Protein AF-A0ABD0Q018-F1 (afdb_monomer_lite)

pLDDT: mean 80.33, std 13.72, range [55.88, 98.25]

Organism: Cirrhinus mrigala (NCBI:txid683832)

InterPro domains:
  IPR003886 NIDO domain [PF06119] (1-82)
  IPR003886 NIDO domain [PS51220] (33-82)
  IPR052749 Alpha-tectorin [PTHR46160] (1-82)

Sequence (82 aa):
VNNNGVLTFNQYLPEADPPYRFPTYGNEDYIAPLFTDLDDLGIGIYSYQEYTNGSVLTRATQDINQYFPGRGFTASWVFVAT

Secondary structure (DSSP, 8-state):
-BTTTBB-SSSPPPP-SSPPPSS--SS---B-SS-S----TTT----EEEESSSHHHHHHHHHHHHHSTTS----S-EEEE-

Radius of gyration: 15.41 Å; chains: 1; bounding box: 38×23×42 Å

Foldseek 3Di:
DDQQQKDWDPDDDDQDVVHQDPPNPDPTDIDRVDRDGRPDPDDDDKDKDKDQDDDVQVVVQVVCCVVVPPPNDGDRMDMDID

Structure (mmCIF, N/CA/C/O backbone):
data_AF-A0ABD0Q018-F1
#
_entry.id   AF-A0ABD0Q018-F1
#
loop_
_atom_site.group_PDB
_atom_site.id
_atom_site.type_symbol
_atom_site.label_atom_id
_atom_site.label_alt_id
_atom_site.label_comp_id
_atom_site.label_asym_id
_atom_site.label_entity_id
_atom_site.label_seq_id
_atom_site.pdbx_PDB_ins_code
_atom_site.Cartn_x
_atom_site.Cartn_y
_atom_site.Cartn_z
_atom_site.occupancy
_atom_site.B_iso_or_equiv
_atom_site.auth_seq_id
_atom_site.auth_comp_id
_atom_site.auth_asym_id
_atom_site.auth_atom_id
_atom_site.pdbx_PDB_model_num
ATOM 1 N N . VAL A 1 1 ? 8.499 -1.636 -7.855 1.00 55.88 1 VAL A N 1
ATOM 2 C CA . VAL A 1 1 ? 7.655 -0.747 -8.682 1.00 55.88 1 VAL A CA 1
ATOM 3 C C . VAL A 1 1 ? 8.163 -0.893 -10.100 1.00 55.88 1 VAL A C 1
ATOM 5 O O . VAL A 1 1 ? 9.374 -0.914 -10.262 1.00 55.88 1 VAL A O 1
ATOM 8 N N . ASN A 1 2 ? 7.289 -1.126 -11.074 1.00 59.81 2 ASN A N 1
ATOM 9 C CA . ASN A 1 2 ? 7.665 -1.035 -12.486 1.00 59.81 2 ASN A CA 1
ATOM 10 C C . ASN A 1 2 ? 7.320 0.382 -12.976 1.00 59.81 2 ASN A C 1
ATOM 12 O O . ASN A 1 2 ? 6.329 0.952 -12.518 1.00 59.81 2 ASN A O 1
ATOM 16 N N . ASN A 1 3 ? 8.118 0.907 -13.903 1.00 58.03 3 ASN A N 1
ATOM 17 C CA . ASN A 1 3 ? 8.006 2.227 -14.539 1.00 58.03 3 ASN A CA 1
ATOM 18 C C . ASN A 1 3 ? 6.602 2.532 -15.074 1.00 58.03 3 ASN A C 1
ATOM 20 O O . ASN A 1 3 ? 6.167 3.669 -15.068 1.00 58.03 3 ASN A O 1
ATOM 24 N N . ASN A 1 4 ? 5.803 1.514 -15.391 1.00 62.81 4 ASN A N 1
ATOM 25 C CA . ASN A 1 4 ? 4.396 1.671 -15.769 1.00 62.81 4 ASN A CA 1
ATOM 26 C C . ASN A 1 4 ? 3.454 2.114 -14.619 1.00 62.81 4 ASN A C 1
ATOM 28 O O . ASN A 1 4 ? 2.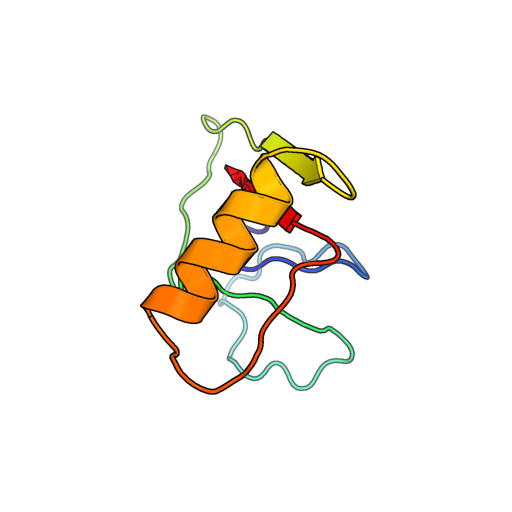236 1.989 -14.752 1.00 62.81 4 ASN A O 1
ATOM 32 N N . GLY A 1 5 ? 3.972 2.537 -13.460 1.00 68.62 5 GLY A N 1
ATOM 33 C CA . GLY A 1 5 ? 3.155 2.956 -12.314 1.00 68.62 5 GLY A CA 1
ATOM 34 C C . GLY A 1 5 ? 2.425 1.808 -11.608 1.00 68.62 5 GLY A C 1
ATOM 35 O O . GLY A 1 5 ? 1.488 2.038 -10.839 1.00 68.62 5 GLY A O 1
ATOM 36 N N . VAL A 1 6 ? 2.846 0.561 -11.853 1.00 73.81 6 VAL A N 1
ATOM 37 C CA . VAL A 1 6 ? 2.206 -0.643 -11.306 1.00 73.81 6 VAL A CA 1
ATOM 38 C C . VAL A 1 6 ? 3.088 -1.380 -10.302 1.00 73.81 6 VAL A C 1
ATOM 40 O O . VAL A 1 6 ? 4.313 -1.482 -10.432 1.00 73.81 6 VAL A O 1
ATOM 43 N N . LEU A 1 7 ? 2.426 -1.940 -9.294 1.00 76.44 7 LEU A N 1
ATOM 44 C CA . LEU A 1 7 ? 2.976 -2.894 -8.343 1.00 76.44 7 LEU A CA 1
ATOM 45 C C . LEU A 1 7 ? 2.449 -4.293 -8.668 1.00 76.44 7 LEU A C 1
ATOM 47 O O . LEU A 1 7 ? 1.236 -4.499 -8.740 1.00 76.44 7 LEU A O 1
ATOM 51 N N . THR A 1 8 ? 3.369 -5.246 -8.807 1.00 77.19 8 THR A N 1
ATOM 52 C CA . THR A 1 8 ? 3.086 -6.684 -8.854 1.00 77.19 8 THR A CA 1
ATOM 53 C C . THR A 1 8 ? 3.897 -7.409 -7.793 1.00 77.19 8 THR A C 1
ATOM 55 O O . THR A 1 8 ? 5.023 -7.021 -7.486 1.00 77.19 8 THR A O 1
ATOM 58 N N . PHE A 1 9 ? 3.318 -8.468 -7.228 1.00 73.50 9 PHE A N 1
ATOM 59 C CA . PHE A 1 9 ? 3.921 -9.210 -6.113 1.00 73.50 9 PHE A CA 1
ATOM 60 C C . PHE A 1 9 ? 4.383 -10.617 -6.503 1.00 73.50 9 PHE A C 1
ATOM 62 O O . PHE A 1 9 ? 5.294 -11.156 -5.884 1.00 73.50 9 PHE A O 1
ATOM 69 N N . ASN A 1 10 ? 3.787 -11.205 -7.545 1.00 74.44 10 ASN A N 1
ATOM 70 C CA . ASN A 1 10 ? 4.022 -12.609 -7.897 1.00 74.44 10 ASN A CA 1
ATOM 71 C C . ASN A 1 10 ? 5.183 -12.807 -8.880 1.00 74.44 10 ASN A C 1
ATOM 73 O O . ASN A 1 10 ? 5.775 -13.883 -8.915 1.00 74.44 10 ASN A O 1
ATOM 77 N N . GLN A 1 11 ? 5.518 -11.790 -9.677 1.00 70.62 11 GLN A N 1
ATOM 78 C CA . GLN A 1 11 ? 6.659 -11.824 -10.591 1.00 70.62 11 GLN A CA 1
ATOM 79 C C . GLN A 1 11 ? 7.101 -10.420 -11.007 1.00 70.62 11 GLN A C 1
ATOM 81 O O . GLN A 1 11 ? 6.322 -9.460 -10.968 1.00 70.62 11 GLN A O 1
ATOM 86 N N . TYR A 1 12 ? 8.359 -10.332 -11.440 1.00 69.38 12 TYR A N 1
ATOM 87 C CA . TYR A 1 12 ? 8.890 -9.162 -12.125 1.00 69.38 12 TYR A CA 1
ATOM 88 C C . TYR A 1 12 ? 8.149 -8.951 -13.447 1.00 69.38 12 TYR A C 1
ATOM 90 O O . TYR A 1 12 ? 7.987 -9.888 -14.228 1.00 69.38 12 TYR A O 1
ATOM 98 N N . LEU A 1 13 ? 7.739 -7.712 -13.706 1.00 70.25 13 LEU A N 1
ATOM 99 C CA . LEU A 1 13 ? 7.278 -7.297 -15.021 1.00 70.25 13 LEU A CA 1
ATOM 100 C C . LEU A 1 13 ? 8.393 -6.506 -15.692 1.00 70.25 13 LEU A C 1
ATOM 102 O O . LEU A 1 13 ? 8.833 -5.515 -15.104 1.00 70.25 13 LEU A O 1
ATOM 106 N N . PRO A 1 14 ? 8.848 -6.902 -16.887 1.00 67.00 14 PRO A N 1
ATOM 107 C CA . PRO A 1 14 ? 9.724 -6.059 -17.679 1.00 67.00 14 PRO A CA 1
ATOM 108 C C . PRO A 1 14 ? 8.962 -4.827 -18.169 1.00 67.00 14 PRO A C 1
ATOM 110 O O . PRO A 1 14 ? 7.745 -4.864 -18.367 1.00 67.00 14 PRO A O 1
ATOM 113 N N . GLU A 1 15 ? 9.683 -3.731 -18.364 1.00 68.62 15 GLU A N 1
ATOM 114 C CA . GLU A 1 15 ? 9.202 -2.622 -19.183 1.00 68.62 15 GLU A CA 1
ATOM 115 C C . GLU A 1 15 ? 8.831 -3.152 -20.578 1.00 68.62 15 GLU A C 1
ATOM 117 O O . GLU A 1 15 ? 9.537 -3.996 -21.137 1.00 68.62 15 GLU A O 1
ATOM 122 N N . ALA A 1 16 ? 7.696 -2.706 -21.114 1.00 65.31 16 ALA A N 1
ATOM 123 C CA . ALA A 1 16 ? 7.273 -3.055 -22.462 1.00 65.31 16 ALA A CA 1
ATOM 124 C C . ALA A 1 16 ? 7.187 -1.790 -23.308 1.00 65.31 16 ALA A C 1
ATOM 126 O O . ALA A 1 16 ? 6.515 -0.837 -22.923 1.00 65.31 16 ALA A O 1
ATOM 127 N N . ASP A 1 17 ? 7.829 -1.829 -24.473 1.00 61.91 17 ASP A N 1
ATOM 128 C CA . ASP A 1 17 ? 7.636 -0.868 -25.553 1.00 61.91 17 ASP A CA 1
ATOM 129 C C . ASP A 1 17 ? 7.055 -1.626 -26.763 1.00 61.91 17 ASP A C 1
ATOM 131 O O . ASP A 1 17 ? 7.749 -2.465 -27.353 1.00 61.91 17 ASP A O 1
ATOM 135 N N . PRO A 1 18 ? 5.768 -1.428 -27.110 1.00 64.19 18 PRO A N 1
ATOM 136 C CA . PRO A 1 18 ? 4.819 -0.463 -26.538 1.00 64.19 18 PRO A CA 1
ATOM 137 C C . PRO A 1 18 ? 4.268 -0.880 -25.154 1.00 64.19 18 PRO A C 1
ATOM 139 O O . PRO A 1 18 ? 4.231 -2.078 -24.854 1.00 64.19 18 PRO A O 1
ATOM 142 N N . PRO A 1 19 ? 3.765 0.070 -24.336 1.00 66.25 19 PRO A N 1
ATOM 143 C CA . PRO A 1 19 ? 3.255 -0.211 -22.992 1.00 66.25 19 PRO A CA 1
ATOM 144 C C . PRO A 1 19 ? 2.098 -1.218 -23.000 1.00 66.25 19 PRO A C 1
ATOM 146 O O . PRO A 1 19 ? 1.270 -1.250 -23.921 1.00 66.25 19 PRO A O 1
ATOM 149 N N . TYR A 1 20 ? 2.017 -2.042 -21.949 1.00 68.44 20 TYR A N 1
ATOM 150 C CA . TYR A 1 20 ? 0.962 -3.047 -21.811 1.00 68.44 20 TYR A CA 1
ATOM 151 C C . TYR A 1 20 ? -0.423 -2.392 -21.799 1.00 68.44 20 TYR A C 1
ATOM 153 O O . TYR A 1 20 ? -0.705 -1.482 -21.019 1.00 68.44 20 TYR A O 1
ATOM 161 N N . ARG A 1 21 ? -1.332 -2.891 -22.644 1.00 68.75 21 ARG A N 1
ATOM 162 C CA . ARG A 1 21 ? -2.737 -2.471 -22.604 1.00 68.75 21 ARG A CA 1
ATOM 163 C C . ARG A 1 21 ? -3.458 -3.150 -21.447 1.00 68.75 21 ARG A C 1
ATOM 165 O O . ARG A 1 21 ? -3.426 -4.372 -21.338 1.00 68.75 21 ARG A O 1
ATOM 172 N N . PHE A 1 22 ? -4.146 -2.353 -20.633 1.00 66.94 22 PHE A N 1
ATOM 173 C CA . PHE A 1 22 ? -4.983 -2.846 -19.543 1.00 66.94 22 PHE A CA 1
ATOM 174 C C . PHE A 1 22 ? -6.436 -3.099 -19.994 1.00 66.94 22 PHE A C 1
ATOM 176 O O . PHE A 1 22 ? -6.970 -2.321 -20.789 1.00 66.94 22 PHE A O 1
ATOM 183 N N . PRO A 1 23 ? -7.101 -4.140 -19.455 1.00 70.00 23 PRO A N 1
ATOM 184 C CA . PRO A 1 23 ? -6.511 -5.182 -18.611 1.00 70.00 23 PRO A CA 1
ATOM 185 C C . PRO A 1 23 ? -5.580 -6.088 -19.436 1.00 70.00 23 PRO A C 1
ATOM 187 O O . PRO A 1 23 ? -5.846 -6.355 -20.604 1.00 70.00 23 PRO A O 1
ATOM 190 N N . THR A 1 24 ? -4.486 -6.555 -18.831 1.00 70.94 24 THR A N 1
ATOM 191 C CA . THR A 1 24 ? -3.474 -7.386 -19.512 1.00 70.94 24 THR A CA 1
ATOM 192 C C . THR A 1 24 ? -3.955 -8.814 -19.785 1.00 70.94 24 THR A C 1
ATOM 194 O O . THR A 1 24 ? -3.322 -9.529 -20.556 1.00 70.94 24 THR A O 1
ATOM 197 N N . TYR A 1 25 ? -5.073 -9.228 -19.170 1.00 74.31 25 TYR A N 1
ATOM 198 C CA . TYR A 1 25 ? -5.637 -10.587 -19.209 1.00 74.31 25 TYR A CA 1
ATOM 199 C C . TYR A 1 25 ? -4.633 -11.700 -18.843 1.00 74.31 25 TYR A C 1
ATOM 201 O O . TYR A 1 25 ? -4.831 -12.856 -19.217 1.00 74.31 25 TYR A O 1
ATOM 209 N N . GLY A 1 26 ? -3.557 -11.352 -18.133 1.00 75.56 26 GLY A N 1
ATOM 210 C CA . GLY A 1 26 ? -2.584 -12.295 -17.591 1.00 75.56 26 GLY A CA 1
ATOM 211 C C . GLY A 1 26 ? -3.020 -12.883 -16.246 1.00 75.56 26 GLY A C 1
ATOM 212 O O . GLY A 1 26 ? -4.145 -12.670 -15.792 1.00 75.56 26 GLY A O 1
ATOM 213 N N . ASN A 1 27 ? -2.118 -13.630 -15.607 1.00 76.88 27 ASN A N 1
ATOM 214 C CA . ASN A 1 27 ? -2.360 -14.267 -14.304 1.00 76.88 27 ASN A CA 1
ATOM 215 C C . ASN A 1 27 ? -1.874 -13.401 -13.127 1.00 76.88 27 ASN A C 1
ATOM 217 O O . ASN A 1 27 ? -1.704 -13.894 -12.011 1.00 76.88 27 ASN A O 1
ATOM 221 N N . GLU A 1 28 ? -1.581 -12.130 -13.381 1.00 76.38 28 GLU A N 1
ATOM 222 C CA . GLU A 1 28 ? -0.994 -11.217 -12.414 1.00 76.38 28 GLU A CA 1
ATOM 223 C C . GLU A 1 28 ? -2.054 -10.281 -11.834 1.00 76.38 28 GLU A C 1
ATOM 225 O O . GLU A 1 28 ? -2.842 -9.675 -12.560 1.00 76.38 28 GLU A O 1
ATOM 230 N N . ASP A 1 29 ? -2.019 -10.110 -10.514 1.00 76.94 29 ASP A N 1
ATOM 231 C CA . ASP A 1 29 ? -2.744 -9.040 -9.841 1.00 76.94 29 ASP A CA 1
ATOM 232 C C . ASP A 1 29 ? -1.895 -7.762 -9.850 1.00 76.94 29 ASP A C 1
ATOM 234 O O . ASP A 1 29 ? -0.703 -7.786 -9.520 1.00 76.94 29 ASP A O 1
ATOM 238 N N . TYR A 1 30 ? -2.524 -6.638 -10.199 1.00 76.31 30 TYR A N 1
ATOM 239 C CA . TYR A 1 30 ? -1.880 -5.327 -10.276 1.00 76.31 30 TYR A CA 1
ATOM 240 C C . TYR A 1 30 ? -2.481 -4.372 -9.249 1.00 76.31 30 TYR A C 1
ATOM 242 O O . TYR A 1 30 ? -3.702 -4.244 -9.147 1.00 76.31 30 TYR A O 1
ATOM 250 N N . ILE A 1 31 ? -1.624 -3.622 -8.557 1.00 77.56 31 ILE A N 1
ATOM 251 C CA . ILE A 1 31 ? -2.030 -2.400 -7.855 1.00 77.56 31 ILE A CA 1
ATOM 252 C C . ILE A 1 31 ? -1.442 -1.221 -8.629 1.00 77.56 31 ILE A C 1
ATOM 254 O O . ILE A 1 31 ? -0.224 -1.073 -8.704 1.00 77.56 31 ILE A O 1
ATOM 258 N N . ALA A 1 32 ? -2.308 -0.392 -9.211 1.00 73.12 32 ALA A N 1
ATOM 259 C CA . ALA A 1 32 ? -1.942 0.818 -9.945 1.00 73.12 32 ALA A CA 1
ATOM 260 C C . ALA A 1 32 ? -2.440 2.047 -9.163 1.00 73.12 32 ALA A C 1
ATOM 262 O O . ALA A 1 32 ? -3.501 2.590 -9.481 1.00 73.12 32 ALA A O 1
ATOM 263 N N . PRO A 1 33 ? -1.744 2.454 -8.081 1.00 64.69 33 PRO A N 1
ATOM 264 C CA . PRO A 1 33 ? -2.190 3.570 -7.248 1.00 64.69 33 PRO A CA 1
ATOM 265 C C . PRO A 1 33 ? -2.171 4.896 -8.019 1.00 64.69 33 PRO A C 1
ATOM 267 O O . PRO A 1 33 ? -2.936 5.804 -7.700 1.00 64.69 33 PRO A O 1
ATOM 270 N N . LEU A 1 34 ? -1.341 4.981 -9.063 1.00 65.12 34 LEU A N 1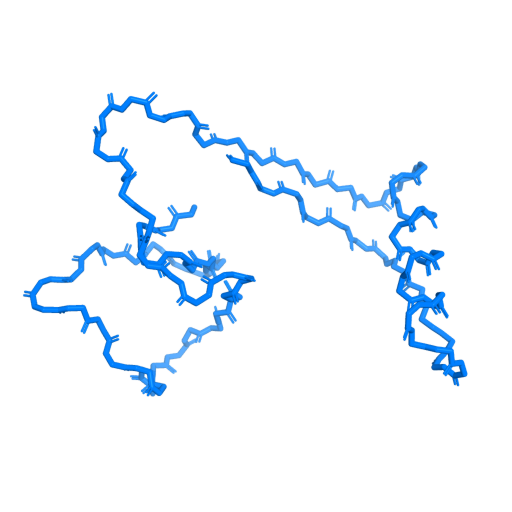
ATOM 271 C CA . LEU A 1 34 ? -1.333 6.064 -10.028 1.00 65.12 34 LEU A CA 1
ATOM 272 C C . LEU A 1 34 ? -1.310 5.449 -11.433 1.00 65.12 34 LEU A C 1
ATOM 274 O O . LEU A 1 34 ? -0.357 4.771 -11.797 1.00 65.12 34 LEU A O 1
ATOM 278 N N . PHE A 1 35 ? -2.371 5.661 -12.213 1.00 65.00 35 PHE A N 1
ATOM 279 C CA . PHE A 1 35 ? -2.467 5.239 -13.620 1.00 65.00 35 PHE A CA 1
ATOM 280 C C . PHE A 1 35 ? -1.624 6.164 -14.517 1.00 65.00 35 PHE A C 1
ATOM 282 O O . PHE A 1 35 ? -2.136 6.824 -15.419 1.00 65.00 35 PHE A O 1
ATOM 289 N N . THR A 1 36 ? -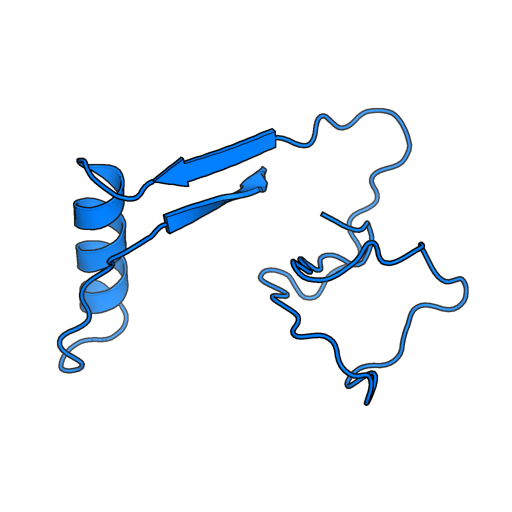0.333 6.279 -14.220 1.00 62.88 36 THR A N 1
ATOM 290 C CA . THR A 1 36 ? 0.602 7.103 -14.984 1.00 62.88 36 THR A CA 1
ATOM 291 C C . THR A 1 36 ? 1.893 6.348 -15.218 1.00 62.88 36 THR A C 1
ATOM 293 O O . THR A 1 36 ? 2.318 5.556 -14.380 1.00 62.88 36 THR A O 1
ATOM 296 N N . ASP A 1 37 ? 2.518 6.658 -16.345 1.00 66.69 37 ASP A N 1
ATOM 297 C CA . ASP A 1 37 ? 3.922 6.360 -16.575 1.00 66.69 37 ASP A CA 1
ATOM 298 C C . ASP A 1 37 ? 4.764 7.118 -15.535 1.00 66.69 37 ASP A C 1
ATOM 300 O O . ASP A 1 37 ? 4.586 8.329 -15.342 1.00 66.69 37 ASP A O 1
ATOM 304 N N . LEU A 1 38 ? 5.597 6.384 -14.808 1.00 67.19 38 LEU A N 1
ATOM 305 C CA . LEU A 1 38 ? 6.594 6.905 -13.889 1.00 67.19 38 LEU A CA 1
ATOM 306 C C . LEU A 1 38 ? 7.945 6.780 -14.589 1.00 67.19 38 LEU A C 1
ATOM 308 O O . LEU A 1 38 ? 8.556 5.712 -14.571 1.00 67.19 38 LEU A O 1
ATOM 312 N N . ASP A 1 39 ? 8.401 7.887 -15.180 1.00 66.75 39 ASP A N 1
ATOM 313 C CA . ASP A 1 39 ? 9.746 7.970 -15.746 1.00 66.75 39 ASP A CA 1
ATOM 314 C C . ASP A 1 39 ? 10.777 7.915 -14.613 1.00 66.75 39 ASP A C 1
ATOM 316 O O . ASP A 1 39 ? 10.867 8.781 -13.738 1.00 66.75 39 ASP A O 1
ATOM 320 N N . ASP A 1 40 ? 11.501 6.814 -14.624 1.00 64.69 40 ASP A N 1
ATOM 321 C CA . ASP A 1 40 ? 12.273 6.252 -13.531 1.00 64.69 40 ASP A CA 1
ATOM 322 C C . ASP A 1 40 ? 13.780 6.265 -13.862 1.00 64.69 40 ASP A C 1
ATOM 324 O O . ASP A 1 40 ? 14.619 5.970 -13.002 1.00 64.69 40 ASP A O 1
ATOM 328 N N . LEU A 1 41 ? 14.120 6.625 -15.110 1.00 65.38 41 LEU A N 1
ATOM 329 C CA . LEU A 1 41 ? 15.408 6.383 -15.746 1.00 65.38 41 LEU A CA 1
ATOM 330 C C . LEU A 1 41 ? 16.577 6.998 -14.960 1.00 65.38 41 LEU A C 1
ATOM 332 O O . LEU A 1 41 ? 16.989 8.141 -15.155 1.00 65.38 41 LEU A O 1
ATOM 336 N N . GLY A 1 42 ? 17.173 6.163 -14.104 1.00 61.50 42 GLY A N 1
ATOM 337 C CA . GLY A 1 42 ? 18.557 6.249 -13.637 1.00 61.50 42 GLY A CA 1
ATOM 338 C C . GLY A 1 42 ? 18.851 7.141 -12.428 1.00 61.50 42 GLY A C 1
ATOM 339 O O . GLY A 1 42 ? 20.023 7.246 -12.063 1.00 61.50 42 GLY A O 1
ATOM 340 N N . ILE A 1 43 ? 17.855 7.781 -11.804 1.00 70.12 43 ILE A N 1
ATOM 341 C CA . ILE A 1 43 ? 18.105 8.756 -10.715 1.00 70.12 43 ILE A CA 1
ATOM 342 C C . ILE A 1 43 ? 17.205 8.544 -9.476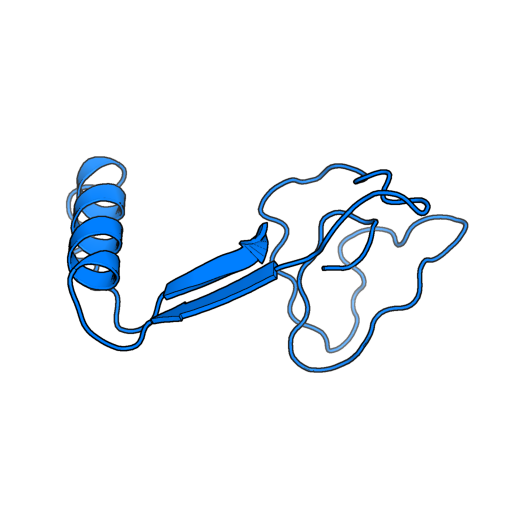 1.00 70.12 43 ILE A C 1
ATOM 344 O O . ILE A 1 43 ? 17.452 9.139 -8.426 1.00 70.12 43 ILE A O 1
ATOM 348 N N . GLY A 1 44 ? 16.189 7.677 -9.556 1.00 70.00 44 GLY A N 1
ATOM 349 C CA . GLY A 1 44 ? 15.284 7.367 -8.443 1.00 70.00 44 GLY A CA 1
ATOM 350 C C . GLY A 1 44 ? 15.811 6.274 -7.505 1.00 70.00 44 GLY A C 1
ATOM 351 O O . GLY A 1 44 ? 16.478 5.334 -7.932 1.00 70.00 44 GLY A O 1
ATOM 352 N N . ILE A 1 45 ? 15.491 6.375 -6.211 1.00 75.75 45 ILE A N 1
ATOM 353 C CA . ILE A 1 45 ? 15.634 5.265 -5.260 1.00 75.75 45 ILE A CA 1
ATOM 354 C C . ILE A 1 45 ? 14.238 4.734 -4.973 1.00 75.75 45 ILE A C 1
ATOM 356 O O . ILE A 1 45 ? 13.449 5.426 -4.337 1.00 75.75 45 ILE A O 1
ATOM 360 N N . TYR A 1 46 ? 13.977 3.491 -5.368 1.00 75.19 46 TYR A N 1
ATOM 361 C CA . TYR A 1 46 ? 12.782 2.778 -4.927 1.00 75.19 46 TYR A CA 1
ATOM 362 C C . TYR A 1 46 ? 12.983 2.273 -3.515 1.00 75.19 46 TYR A C 1
ATOM 364 O O . TYR A 1 46 ? 13.918 1.516 -3.239 1.00 75.19 46 TYR A O 1
ATOM 372 N N . SER A 1 47 ? 12.076 2.651 -2.625 1.00 82.06 47 SER A N 1
ATOM 373 C CA . SER A 1 47 ? 12.038 2.098 -1.280 1.00 82.06 47 SER A CA 1
ATOM 374 C C . SER A 1 47 ? 10.660 1.540 -0.974 1.00 82.06 47 SER A C 1
ATOM 376 O O . SER A 1 47 ? 9.646 2.000 -1.502 1.00 82.06 47 SER A O 1
ATOM 378 N N . TYR A 1 48 ? 10.624 0.504 -0.142 1.00 86.62 48 TYR A N 1
ATOM 379 C CA . TYR A 1 48 ? 9.373 -0.023 0.371 1.00 86.62 48 TYR A CA 1
ATOM 380 C C . TYR A 1 48 ? 9.494 -0.373 1.846 1.00 86.62 48 TYR A C 1
ATOM 382 O O . TYR A 1 48 ? 10.580 -0.669 2.351 1.00 86.62 48 TYR A O 1
ATOM 390 N N . GLN A 1 49 ? 8.359 -0.325 2.535 1.00 92.69 49 GLN A N 1
ATOM 391 C CA . GLN A 1 49 ? 8.229 -0.713 3.930 1.00 92.69 49 GLN A CA 1
ATOM 392 C C . GLN A 1 49 ? 6.904 -1.435 4.141 1.00 92.69 49 GLN A C 1
ATOM 394 O O . GLN A 1 49 ? 5.862 -1.026 3.626 1.00 92.69 49 GLN A O 1
ATOM 399 N N . GLU A 1 50 ? 6.957 -2.494 4.939 1.00 94.31 50 GLU A N 1
ATOM 400 C CA . GLU A 1 50 ? 5.797 -3.287 5.314 1.00 94.31 50 GLU A CA 1
ATOM 401 C C . GLU A 1 50 ? 5.532 -3.168 6.805 1.00 94.31 50 GLU A C 1
ATOM 403 O O . GLU A 1 50 ? 6.435 -3.267 7.637 1.00 94.31 50 GLU A O 1
ATOM 408 N N . TYR A 1 51 ? 4.259 -3.004 7.135 1.00 97.12 51 TYR A N 1
ATOM 409 C CA . TYR A 1 51 ? 3.790 -2.922 8.502 1.00 97.12 51 TYR A CA 1
ATOM 410 C C . TYR A 1 51 ? 2.725 -3.989 8.713 1.00 97.12 51 TYR A C 1
ATOM 412 O O . TYR A 1 51 ? 1.733 -4.039 7.990 1.00 97.12 51 TYR A O 1
ATOM 420 N N . THR A 1 52 ? 2.911 -4.826 9.731 1.00 97.25 52 THR A N 1
ATOM 421 C CA . THR A 1 52 ? 1.907 -5.786 10.235 1.00 97.25 52 THR A CA 1
ATOM 422 C C . THR A 1 52 ? 1.450 -5.449 11.656 1.00 97.25 52 THR A C 1
ATOM 424 O O . THR A 1 52 ? 0.583 -6.113 12.216 1.00 97.25 52 THR A O 1
ATOM 427 N N . ASN A 1 53 ? 2.040 -4.417 12.266 1.00 94.94 53 ASN A N 1
ATOM 428 C CA . ASN A 1 53 ? 1.693 -3.892 13.581 1.00 94.94 53 ASN A CA 1
ATOM 429 C C . ASN A 1 53 ? 2.118 -2.413 13.693 1.00 94.94 53 ASN A C 1
ATOM 431 O O . ASN A 1 53 ? 2.784 -1.874 12.809 1.00 94.94 53 ASN A O 1
ATOM 435 N N . GLY A 1 54 ? 1.726 -1.756 14.787 1.00 96.19 54 GLY A N 1
ATOM 436 C CA . GLY A 1 54 ? 2.153 -0.392 15.108 1.00 96.19 54 GLY A CA 1
ATOM 437 C C . GLY A 1 54 ? 1.226 0.714 14.594 1.00 96.19 54 GLY A C 1
ATOM 438 O O . GLY A 1 54 ? 0.123 0.472 14.105 1.00 96.19 54 GLY A O 1
ATOM 439 N N . SER A 1 55 ? 1.674 1.963 14.749 1.00 97.56 55 SER A N 1
ATOM 440 C CA . SER A 1 55 ? 0.862 3.167 14.512 1.00 97.56 55 SER A CA 1
ATOM 441 C C . SER A 1 55 ? 0.437 3.356 13.055 1.00 97.56 55 SER A C 1
ATOM 443 O O . SER A 1 55 ? -0.605 3.961 12.804 1.00 97.56 55 SER A O 1
ATOM 445 N N . VAL A 1 56 ? 1.196 2.812 12.102 1.00 97.56 56 VAL A N 1
ATOM 446 C CA . VAL A 1 56 ? 0.894 2.919 10.668 1.00 97.56 56 VAL A CA 1
ATOM 447 C C . VAL A 1 56 ? -0.415 2.201 10.315 1.00 97.56 56 VAL A C 1
ATOM 449 O O . VAL A 1 56 ? -1.234 2.768 9.595 1.00 97.56 56 VAL A O 1
ATOM 452 N N . LEU A 1 57 ? -0.685 1.019 10.886 1.00 98.25 57 LEU A N 1
ATOM 453 C CA . LEU A 1 57 ? -1.961 0.306 10.687 1.00 98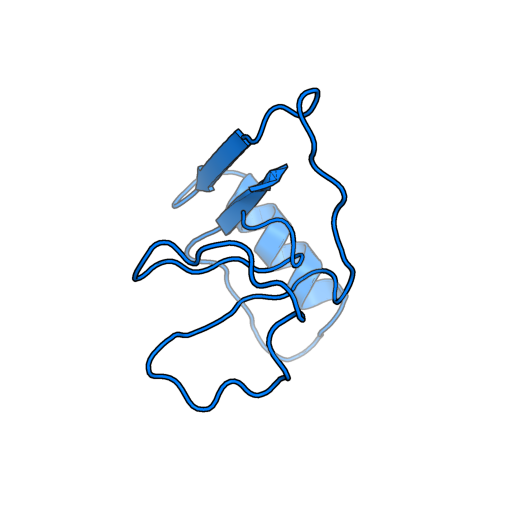.25 57 LEU A CA 1
ATOM 454 C C . LEU A 1 57 ? -3.135 1.090 11.270 1.00 98.25 57 LEU A C 1
ATOM 456 O O . LEU A 1 57 ? -4.182 1.207 10.631 1.00 98.25 57 LEU A O 1
ATOM 460 N N . THR A 1 58 ? -2.960 1.645 12.474 1.00 98.12 58 THR A N 1
ATOM 461 C CA . THR A 1 58 ? -3.976 2.490 13.114 1.00 98.12 58 THR A CA 1
ATOM 462 C C . THR A 1 58 ? -4.299 3.690 12.234 1.00 98.12 58 THR A C 1
ATOM 464 O O . THR A 1 58 ? -5.472 3.993 12.022 1.00 98.12 58 THR A O 1
ATOM 467 N N . ARG A 1 59 ? -3.272 4.338 11.674 1.00 98.06 59 ARG A N 1
ATOM 468 C CA . ARG A 1 59 ? -3.452 5.493 10.800 1.00 98.06 59 ARG A CA 1
ATOM 469 C C . ARG A 1 59 ? -4.173 5.123 9.506 1.00 98.06 59 ARG A C 1
ATOM 471 O O . ARG A 1 59 ? -5.183 5.744 9.198 1.00 98.06 59 ARG A O 1
ATOM 478 N N . ALA A 1 60 ? -3.729 4.076 8.811 1.00 97.25 60 ALA A N 1
ATOM 479 C CA . ALA A 1 60 ? -4.385 3.600 7.593 1.00 97.25 60 ALA A CA 1
ATOM 480 C C . ALA A 1 60 ? -5.852 3.210 7.847 1.00 97.25 60 ALA A C 1
ATOM 482 O O . ALA A 1 60 ? -6.740 3.557 7.073 1.00 97.25 60 ALA A O 1
ATOM 483 N N . THR A 1 61 ? -6.125 2.547 8.974 1.00 97.75 61 THR A N 1
ATOM 484 C CA . THR A 1 61 ? -7.488 2.204 9.400 1.00 97.75 61 THR A CA 1
ATOM 485 C C . THR A 1 61 ? -8.355 3.447 9.580 1.00 97.75 61 THR A C 1
ATOM 487 O O . THR A 1 61 ? -9.488 3.487 9.100 1.00 97.75 61 THR A O 1
ATOM 490 N N . GLN A 1 62 ? -7.840 4.463 10.273 1.00 98.00 62 GLN A N 1
ATOM 491 C CA . GLN A 1 62 ? -8.558 5.715 10.505 1.00 98.00 62 GLN A CA 1
ATOM 492 C C . GLN A 1 62 ? -8.815 6.466 9.200 1.00 98.00 62 GLN A C 1
ATOM 494 O O . GLN A 1 62 ? -9.953 6.856 8.954 1.00 98.00 62 GLN A O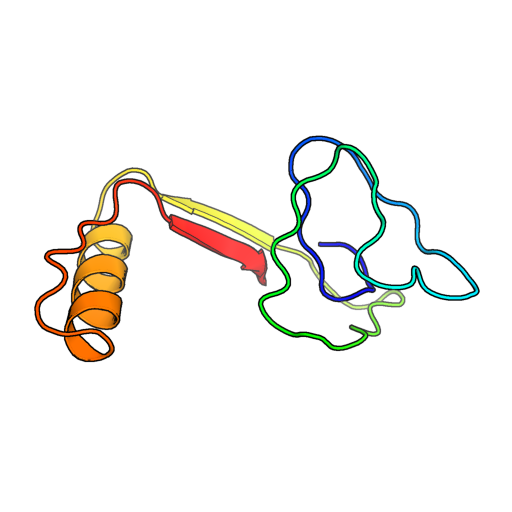 1
ATOM 499 N N . ASP A 1 63 ? -7.795 6.611 8.353 1.00 97.62 63 ASP A N 1
ATOM 500 C CA . ASP A 1 63 ? -7.900 7.342 7.091 1.00 97.62 63 ASP A CA 1
ATOM 501 C C . ASP A 1 63 ? -8.939 6.687 6.165 1.00 97.62 63 ASP A C 1
ATOM 503 O O . ASP A 1 63 ? -9.851 7.359 5.683 1.00 97.62 63 ASP A O 1
ATOM 507 N N . ILE A 1 64 ? -8.897 5.361 5.983 1.00 97.00 64 ILE A N 1
ATOM 508 C CA . ILE A 1 64 ? -9.888 4.662 5.150 1.00 97.00 64 ILE A CA 1
ATOM 509 C C . ILE A 1 64 ? -11.302 4.806 5.720 1.00 97.00 64 ILE A C 1
ATOM 511 O O . ILE A 1 64 ? -12.228 5.092 4.967 1.00 97.00 64 ILE A O 1
ATOM 515 N N . ASN A 1 65 ? -11.498 4.661 7.033 1.00 97.44 65 ASN A N 1
ATOM 516 C CA . ASN A 1 65 ? -12.830 4.833 7.624 1.00 97.44 65 ASN A CA 1
ATOM 517 C C . ASN A 1 65 ? -13.322 6.289 7.588 1.00 97.44 65 ASN A C 1
ATOM 519 O O . ASN A 1 65 ? -14.532 6.510 7.550 1.00 97.44 65 ASN A O 1
ATOM 523 N N . GLN A 1 66 ? -12.419 7.274 7.585 1.00 97.56 66 GLN A N 1
ATOM 524 C CA . GLN A 1 66 ? -12.765 8.684 7.416 1.00 97.56 66 GLN A CA 1
ATOM 525 C C . GLN A 1 66 ? -13.290 8.957 6.001 1.00 97.56 66 GLN A C 1
ATOM 527 O O . GLN A 1 66 ? -14.313 9.623 5.850 1.00 97.56 66 GLN A O 1
ATOM 532 N N . TYR A 1 67 ? -12.607 8.450 4.971 1.00 97.31 67 TYR A N 1
ATOM 533 C CA . TYR A 1 67 ? -12.994 8.685 3.575 1.00 97.31 67 TYR A CA 1
ATOM 534 C C . TYR A 1 67 ? -14.102 7.742 3.081 1.00 97.31 67 TYR A C 1
ATOM 536 O O . TYR A 1 67 ? -14.854 8.104 2.177 1.00 97.31 67 TYR A O 1
ATOM 544 N N . PHE A 1 68 ? -14.253 6.565 3.694 1.00 95.69 68 PHE A N 1
ATOM 545 C CA . PHE A 1 68 ? -15.255 5.552 3.346 1.00 95.69 68 PHE A CA 1
ATOM 546 C C . PHE A 1 68 ? -16.062 5.106 4.583 1.00 95.69 68 PHE A C 1
ATOM 548 O O . PHE A 1 68 ? -15.947 3.957 5.031 1.00 95.69 68 PHE A O 1
ATOM 555 N N . PRO A 1 69 ? -16.897 5.993 5.158 1.00 95.31 69 PRO A N 1
ATOM 556 C CA . PRO A 1 69 ? -17.607 5.717 6.404 1.00 95.31 69 PRO A CA 1
ATOM 557 C C . PRO A 1 69 ? -18.616 4.563 6.275 1.00 95.31 69 PRO A C 1
ATOM 559 O O . PRO A 1 69 ? -19.193 4.317 5.217 1.00 95.31 69 PRO A O 1
ATOM 562 N N . GLY A 1 70 ? -18.848 3.851 7.385 1.00 94.00 70 GLY A N 1
ATOM 563 C CA . GLY A 1 70 ? -19.852 2.778 7.486 1.00 94.00 70 GLY A CA 1
ATOM 564 C C . GLY A 1 70 ? -19.415 1.403 6.965 1.00 94.00 70 GLY A C 1
ATOM 565 O O . GLY A 1 70 ? -20.204 0.463 7.009 1.00 94.00 70 GLY A O 1
ATOM 566 N N . ARG A 1 71 ? -18.169 1.254 6.492 1.00 93.31 71 ARG A N 1
ATOM 567 C CA . ARG A 1 71 ? -17.625 -0.030 6.008 1.00 93.31 71 ARG A CA 1
ATOM 568 C C . ARG A 1 71 ? -16.996 -0.896 7.103 1.00 93.31 71 ARG A C 1
ATOM 570 O O . ARG A 1 71 ? -16.885 -2.100 6.907 1.00 93.31 71 ARG A O 1
ATOM 577 N N . GLY A 1 72 ? -16.600 -0.300 8.232 1.00 94.56 72 GLY A N 1
ATOM 578 C CA . GLY A 1 72 ? -15.949 -1.019 9.334 1.00 94.56 72 GLY A CA 1
ATOM 579 C C . GLY A 1 72 ? -14.582 -1.587 8.946 1.00 94.56 72 GLY A C 1
ATOM 580 O O . GLY A 1 72 ? -14.257 -2.719 9.296 1.00 94.56 72 GLY A O 1
ATOM 581 N N . PHE A 1 73 ? -13.795 -0.829 8.182 1.00 97.38 73 PHE A N 1
ATOM 582 C CA . PHE A 1 73 ? -12.486 -1.277 7.718 1.00 97.38 73 PHE A CA 1
ATOM 583 C C . PHE A 1 73 ? -11.500 -1.387 8.888 1.00 97.38 73 PHE A C 1
ATOM 585 O O . PHE A 1 73 ? -11.500 -0.543 9.780 1.00 97.38 73 PHE A O 1
ATOM 592 N N . THR A 1 74 ? -10.640 -2.405 8.878 1.00 97.88 74 THR A N 1
ATOM 593 C CA . THR A 1 74 ? -9.495 -2.532 9.794 1.00 97.88 74 THR A CA 1
ATOM 594 C C . THR A 1 74 ? -8.294 -3.018 8.997 1.00 97.88 74 THR A C 1
ATOM 596 O O . THR A 1 74 ? -8.361 -4.079 8.379 1.00 97.88 74 THR A O 1
ATOM 599 N N . ALA A 1 75 ? -7.198 -2.260 9.004 1.00 97.38 75 ALA A N 1
ATOM 600 C CA . ALA A 1 75 ? -5.972 -2.668 8.332 1.00 97.38 75 ALA A CA 1
ATOM 601 C C . ALA A 1 75 ? -5.253 -3.752 9.147 1.00 97.38 75 ALA A C 1
ATOM 603 O O . ALA A 1 75 ? -4.920 -3.539 10.312 1.00 97.38 75 ALA A O 1
ATOM 604 N N . SER A 1 76 ? -4.975 -4.895 8.521 1.00 97.50 76 SER A N 1
ATOM 605 C CA . SER A 1 76 ? -4.111 -5.953 9.066 1.00 97.50 76 SER A CA 1
ATOM 606 C C . SER A 1 76 ? -2.678 -5.890 8.529 1.00 97.50 76 SER A C 1
ATOM 608 O O . SER A 1 76 ? -1.778 -6.505 9.094 1.00 97.50 76 SER A O 1
ATOM 610 N N . TRP A 1 77 ? -2.470 -5.160 7.433 1.00 96.25 77 TRP A N 1
ATOM 611 C CA . TRP A 1 77 ? -1.183 -4.973 6.773 1.00 96.25 77 TRP A CA 1
ATOM 612 C C . TRP A 1 77 ? -1.197 -3.662 5.980 1.00 96.25 77 TRP A C 1
ATOM 614 O O . TRP A 1 77 ? -2.231 -3.288 5.423 1.00 96.25 77 TRP A O 1
ATOM 624 N N . VAL A 1 78 ? -0.066 -2.957 5.953 1.00 95.44 78 VAL A N 1
ATOM 625 C CA . VAL A 1 78 ? 0.144 -1.747 5.147 1.00 95.44 78 VAL A CA 1
ATOM 626 C C . VAL A 1 78 ? 1.466 -1.881 4.402 1.00 95.44 78 VAL A C 1
ATOM 628 O O . VAL A 1 78 ? 2.505 -2.110 5.020 1.00 95.44 78 VAL A O 1
ATOM 631 N N . PHE A 1 79 ? 1.416 -1.684 3.087 1.00 90.81 79 PHE A N 1
ATOM 632 C CA . PHE A 1 79 ? 2.576 -1.607 2.205 1.00 90.81 79 PHE A CA 1
ATOM 633 C C . PHE A 1 79 ? 2.756 -0.164 1.737 1.00 90.81 79 PHE A C 1
ATOM 635 O O . PHE A 1 79 ? 1.835 0.422 1.167 1.00 90.81 79 PHE A O 1
ATOM 642 N N . VAL A 1 80 ? 3.932 0.408 1.982 1.00 89.44 80 VAL A N 1
ATOM 643 C CA . VAL A 1 80 ? 4.305 1.749 1.519 1.00 89.44 80 VAL A CA 1
ATOM 644 C C . VAL A 1 80 ? 5.420 1.595 0.499 1.00 89.44 80 VAL A C 1
ATOM 646 O O . VAL A 1 80 ? 6.437 0.989 0.817 1.00 89.44 80 VAL A O 1
ATOM 649 N N . ALA A 1 81 ? 5.239 2.154 -0.697 1.00 82.94 81 ALA A N 1
ATOM 650 C CA . ALA A 1 81 ? 6.281 2.280 -1.711 1.00 82.94 81 ALA A CA 1
ATOM 651 C C . ALA A 1 81 ? 6.487 3.758 -2.060 1.00 82.94 81 ALA A C 1
ATOM 653 O O . ALA A 1 81 ? 5.509 4.503 -2.154 1.00 82.94 81 ALA A O 1
ATOM 654 N N . THR A 1 82 ? 7.748 4.156 -2.233 1.00 81.12 82 THR A N 1
ATOM 655 C CA . THR A 1 82 ? 8.184 5.516 -2.594 1.00 81.12 82 THR A CA 1
ATOM 656 C C . THR A 1 82 ? 9.208 5.469 -3.707 1.00 81.12 82 THR A C 1
ATOM 658 O O . THR A 1 82 ? 10.094 4.583 -3.602 1.00 81.12 82 THR A O 1
#